Protein AF-A0A2G7GBZ4-F1 (afdb_monomer_lite)

Secondary structure (DSSP, 8-state):
-GGG-GGGTTT--EEEEEE-STTTTSSS-THHHHHHGGG--S-SEEEEEE-TT-SSHHHHHTGGGGS-TT-SEEEEEEEGGGGGSTTHHHHHHHHH-TTSSTT--EEEEEEEE-B----SSSS--PPB-PPPHHHHHHHHHHHHHHHHHHHHTTPEE-----HHHHH-TTSPPP-GGGG-

Foldseek 3Di:
DVVVPVVVQQQAAEDAQADQWLVRCPPPAPVVLLVPQQVRQRYQYYHYAHEPLHPDVVCVLCVLVSHHLAHQEYAYEYALCSLVDPSLVVLLVLLLDCSRSVNHAEYEYAHFWDFDPDDPPPGSGTDTDGDDPVSRVVSLVSCVSSVVSNVVSNHHYDHDFDPVVVVDVSDDTGDPSSPD

Structure (mmCIF, N/CA/C/O backbone):
data_AF-A0A2G7GBZ4-F1
#
_entry.id   AF-A0A2G7GBZ4-F1
#
loop_
_atom_site.group_PDB
_atom_site.id
_atom_site.type_symbol
_atom_site.label_atom_id
_atom_site.label_alt_id
_atom_site.label_comp_id
_atom_site.label_asym_id
_atom_site.label_entity_id
_atom_site.label_seq_id
_atom_site.pdbx_PDB_ins_code
_atom_site.Cartn_x
_atom_site.Cartn_y
_atom_site.Cartn_z
_atom_site.occupancy
_atom_site.B_iso_or_equiv
_atom_site.auth_seq_id
_atom_site.auth_comp_id
_atom_site.auth_asym_id
_atom_site.auth_atom_id
_atom_site.pdbx_PDB_model_num
ATOM 1 N N . MET A 1 1 ? -17.846 7.090 -14.603 1.00 44.94 1 MET A N 1
ATOM 2 C CA . MET A 1 1 ? -19.201 6.568 -14.904 1.00 44.94 1 MET A CA 1
ATOM 3 C C . MET A 1 1 ? -19.761 5.620 -13.834 1.00 44.94 1 MET A C 1
ATOM 5 O O . MET A 1 1 ? -20.967 5.450 -13.821 1.00 44.94 1 MET A O 1
ATOM 9 N N . SER A 1 2 ? -18.978 5.072 -12.893 1.00 45.12 2 SER A N 1
ATOM 10 C CA . SER A 1 2 ? -19.504 4.276 -11.758 1.00 45.12 2 SER A CA 1
ATOM 11 C C . SER A 1 2 ? -20.300 5.095 -10.727 1.00 45.12 2 SER A C 1
ATOM 13 O O . SER A 1 2 ? -21.279 4.606 -10.181 1.00 45.12 2 SER A O 1
ATOM 15 N N . LEU A 1 3 ? -19.957 6.373 -10.531 1.00 52.38 3 LEU A N 1
ATOM 16 C CA . LEU A 1 3 ? -20.691 7.302 -9.651 1.00 52.38 3 LEU A CA 1
ATOM 17 C C . LEU A 1 3 ? -22.106 7.653 -10.145 1.00 52.38 3 LEU A C 1
ATOM 19 O O . LEU A 1 3 ? -22.894 8.214 -9.395 1.00 52.38 3 LEU A O 1
ATOM 23 N N . ALA A 1 4 ? -22.434 7.333 -11.401 1.00 58.28 4 ALA A N 1
A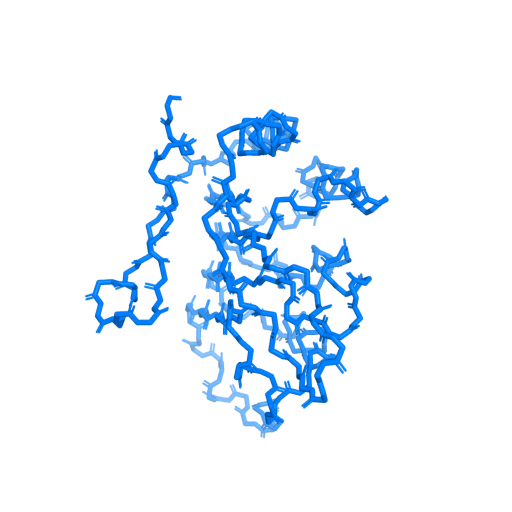TOM 24 C CA . ALA A 1 4 ? -23.771 7.554 -11.949 1.00 58.28 4 ALA A CA 1
ATOM 25 C C . ALA A 1 4 ? -24.790 6.507 -11.461 1.00 58.28 4 ALA A C 1
ATOM 27 O O . ALA A 1 4 ? -25.989 6.704 -11.636 1.00 58.28 4 ALA A O 1
ATOM 28 N N . LEU A 1 5 ? -24.326 5.405 -10.855 1.00 67.19 5 LEU A N 1
ATOM 29 C CA . LEU A 1 5 ? -25.166 4.322 -10.342 1.00 67.19 5 LEU A CA 1
ATOM 30 C C . LEU A 1 5 ? -24.705 3.938 -8.922 1.00 67.19 5 LEU A C 1
ATOM 32 O O . LEU A 1 5 ? -24.055 2.908 -8.747 1.00 67.19 5 LEU A O 1
ATOM 36 N N . PRO A 1 6 ? -25.023 4.760 -7.899 1.00 66.75 6 PRO A N 1
ATOM 37 C CA . PRO A 1 6 ? -24.549 4.576 -6.523 1.00 66.75 6 PRO A CA 1
ATOM 38 C C . PRO A 1 6 ? -24.830 3.181 -5.956 1.00 66.75 6 PRO A C 1
ATOM 40 O O . PRO A 1 6 ? -23.966 2.602 -5.310 1.00 66.75 6 PRO A O 1
ATOM 43 N N . HIS A 1 7 ? -25.975 2.588 -6.300 1.00 72.94 7 HIS A N 1
ATOM 44 C CA . HIS A 1 7 ? -26.367 1.240 -5.873 1.00 72.94 7 HIS A CA 1
ATOM 45 C C . HIS A 1 7 ? -25.383 0.134 -6.301 1.00 72.94 7 HIS A C 1
ATOM 47 O O . HIS A 1 7 ? -25.343 -0.920 -5.672 1.00 72.94 7 HIS A O 1
ATOM 53 N N . LEU A 1 8 ? -24.581 0.349 -7.355 1.00 69.38 8 LEU A N 1
ATOM 54 C CA . LEU A 1 8 ? -23.552 -0.608 -7.784 1.00 69.38 8 LEU A CA 1
ATOM 55 C C . LEU A 1 8 ? -22.313 -0.593 -6.882 1.00 69.38 8 LEU A C 1
ATOM 57 O O . LEU A 1 8 ? -21.561 -1.564 -6.869 1.00 69.38 8 LEU A O 1
ATOM 61 N N . ILE A 1 9 ? -22.080 0.505 -6.160 1.00 73.00 9 ILE A N 1
ATOM 62 C CA . ILE A 1 9 ? -20.904 0.697 -5.299 1.00 73.00 9 ILE A CA 1
ATOM 63 C C . ILE A 1 9 ? -21.260 0.798 -3.811 1.00 73.00 9 ILE A C 1
ATOM 65 O O . ILE A 1 9 ? -20.372 0.701 -2.973 1.00 73.00 9 ILE A O 1
ATOM 69 N N . GLU A 1 10 ? -22.541 0.954 -3.477 1.00 72.94 10 GLU A N 1
ATOM 70 C CA . GLU A 1 10 ? -23.043 1.122 -2.108 1.00 72.94 10 GLU A CA 1
ATOM 71 C C . GLU A 1 10 ? -22.737 -0.090 -1.217 1.00 72.94 10 GLU A C 1
ATOM 73 O O . GLU A 1 10 ? -22.360 0.072 -0.062 1.00 72.94 10 GLU A O 1
ATOM 78 N N . ASN A 1 11 ? -22.790 -1.297 -1.786 1.00 77.31 11 ASN A N 1
ATOM 79 C CA . ASN A 1 11 ? -22.479 -2.549 -1.086 1.00 77.31 11 ASN A CA 1
ATOM 80 C C . ASN A 1 11 ? -21.038 -3.037 -1.323 1.00 77.31 11 ASN A C 1
ATOM 82 O O . ASN A 1 11 ? -20.714 -4.190 -1.032 1.00 77.31 11 ASN A O 1
ATOM 86 N N . LEU A 1 12 ? -20.168 -2.201 -1.902 1.00 82.69 12 LEU A N 1
ATOM 87 C CA . LEU A 1 12 ? -18.790 -2.585 -2.186 1.00 82.69 12 LEU A CA 1
ATOM 88 C C . LEU A 1 12 ? -17.984 -2.627 -0.883 1.00 82.69 12 LEU A C 1
ATOM 90 O O . LEU A 1 12 ? -17.578 -1.590 -0.373 1.00 82.69 12 LEU A O 1
ATOM 94 N N . THR A 1 13 ? -17.707 -3.824 -0.367 1.00 87.62 13 THR A N 1
ATOM 95 C CA . THR A 1 13 ? -16.913 -4.010 0.863 1.00 87.62 13 THR A CA 1
ATOM 96 C C . THR A 1 13 ? -15.412 -4.072 0.596 1.00 87.62 13 THR A C 1
ATOM 98 O O . THR A 1 13 ? -14.608 -3.643 1.423 1.00 87.62 13 THR A O 1
ATOM 101 N N . THR A 1 14 ? -15.018 -4.596 -0.566 1.00 90.25 14 THR A N 1
ATOM 102 C CA . THR A 1 14 ? -13.619 -4.736 -0.973 1.00 90.25 14 THR A CA 1
ATOM 103 C C . THR A 1 14 ? -13.417 -4.142 -2.356 1.00 90.25 14 THR A C 1
ATOM 105 O O . THR A 1 14 ? -14.062 -4.561 -3.314 1.00 90.25 14 THR A O 1
ATOM 108 N N . LEU A 1 15 ? -12.476 -3.208 -2.473 1.00 90.19 15 LEU A N 1
ATOM 109 C CA . LEU A 1 15 ? -11.979 -2.729 -3.756 1.00 90.19 15 LEU A CA 1
ATOM 110 C C . LEU A 1 15 ? -10.553 -3.232 -3.966 1.00 90.19 15 LEU A C 1
ATOM 112 O O . LEU A 1 15 ? -9.675 -2.965 -3.148 1.00 90.19 15 LEU A O 1
ATOM 116 N N . ASN A 1 16 ? -10.312 -3.908 -5.088 1.00 88.94 16 ASN A N 1
ATOM 117 C CA . ASN A 1 16 ? -8.971 -4.250 -5.542 1.00 88.94 16 ASN A CA 1
ATOM 118 C C . ASN A 1 16 ? -8.664 -3.512 -6.846 1.00 88.94 16 ASN A C 1
ATOM 120 O O . ASN A 1 16 ? -9.334 -3.734 -7.853 1.00 88.94 16 ASN A O 1
ATOM 124 N N . LEU A 1 17 ? -7.657 -2.644 -6.822 1.00 87.00 17 LEU A N 1
ATOM 125 C CA . LEU A 1 17 ? -7.140 -1.968 -8.004 1.00 87.00 17 LEU A CA 1
ATOM 126 C C . LEU A 1 17 ? -5.712 -2.426 -8.264 1.00 87.00 17 LEU A C 1
ATOM 128 O O . LEU A 1 17 ? -4.825 -2.286 -7.416 1.00 87.00 17 LEU A O 1
ATOM 132 N N . ARG A 1 18 ? -5.492 -2.921 -9.479 1.00 83.94 18 ARG A N 1
ATOM 133 C CA . ARG A 1 18 ? -4.181 -3.313 -9.971 1.00 83.94 18 ARG A CA 1
ATOM 134 C C . ARG A 1 18 ? -3.815 -2.484 -11.178 1.00 83.94 18 ARG A C 1
ATOM 136 O O . ARG A 1 18 ? -4.581 -2.392 -12.129 1.00 83.94 18 ARG A O 1
ATOM 143 N N . SER A 1 19 ? -2.639 -1.895 -11.100 1.00 82.31 19 SER A N 1
ATOM 144 C CA . SER A 1 19 ? -1.996 -1.226 -12.205 1.00 82.31 19 SER A CA 1
ATOM 145 C C . SER A 1 19 ? -0.485 -1.377 -12.060 1.00 82.31 19 SER A C 1
ATOM 147 O O . SER A 1 19 ? 0.226 -0.470 -11.626 1.00 82.31 19 SER A O 1
ATOM 149 N N . THR A 1 20 ? -0.000 -2.595 -12.283 1.00 78.94 20 THR A N 1
ATOM 150 C CA . THR A 1 20 ? 1.428 -2.939 -12.187 1.00 78.94 20 THR A CA 1
ATOM 151 C C . THR A 1 20 ? 2.052 -3.169 -13.558 1.00 78.94 20 THR A C 1
ATOM 153 O O . THR A 1 20 ? 3.281 -3.224 -13.651 1.00 78.94 20 THR A O 1
ATOM 156 N N . HIS A 1 21 ? 1.233 -3.213 -14.615 1.00 72.81 21 HIS A N 1
ATOM 157 C CA . HIS A 1 21 ? 1.644 -3.407 -15.996 1.00 72.81 21 HIS A CA 1
ATOM 158 C C . HIS A 1 21 ? 1.116 -2.325 -16.936 1.00 72.81 21 HIS A C 1
ATOM 160 O O . HIS A 1 21 ? 0.120 -1.643 -16.721 1.00 72.81 21 HIS A O 1
ATOM 166 N N . CYS A 1 22 ? 1.820 -2.164 -18.050 1.00 61.44 22 CYS A N 1
ATOM 167 C CA . CYS A 1 22 ? 1.634 -1.067 -18.998 1.00 61.44 22 CYS A CA 1
ATOM 168 C C . CYS A 1 22 ? 0.311 -1.052 -19.795 1.00 61.44 22 CYS A C 1
ATOM 170 O O . CYS A 1 22 ? 0.134 -0.181 -20.650 1.00 61.44 22 CYS A O 1
ATOM 172 N N . LEU A 1 23 ? -0.604 -1.994 -19.550 1.00 61.34 23 LEU A N 1
ATOM 173 C CA . LEU A 1 23 ? -1.923 -2.044 -20.194 1.00 61.34 23 LEU A CA 1
ATOM 174 C C . LEU A 1 23 ? -3.038 -1.461 -19.310 1.00 61.34 23 LEU A C 1
ATOM 176 O O . LEU A 1 23 ? -4.110 -1.132 -19.817 1.00 61.34 23 LEU A O 1
ATOM 180 N N . ASP A 1 24 ? -2.763 -1.253 -18.024 1.00 65.25 24 ASP A N 1
ATOM 181 C CA . ASP A 1 24 ? -3.787 -1.073 -16.991 1.00 65.25 24 ASP A CA 1
ATOM 182 C C . ASP A 1 24 ? -4.483 0.309 -17.043 1.00 65.25 24 ASP A C 1
ATOM 184 O O . ASP A 1 24 ? -5.620 0.464 -16.600 1.00 65.25 24 ASP A O 1
ATOM 188 N N . PHE A 1 25 ? -3.860 1.307 -17.687 1.00 65.69 25 PHE A N 1
ATOM 189 C CA . PHE A 1 25 ? -4.411 2.661 -17.881 1.00 65.69 25 PHE A CA 1
ATOM 190 C C . PHE A 1 25 ? -4.555 3.072 -19.353 1.00 65.69 25 PHE A C 1
ATOM 192 O O . PHE A 1 25 ? -4.570 4.260 -19.687 1.00 65.69 25 PHE A O 1
ATOM 199 N N . HIS A 1 26 ? -4.658 2.108 -20.275 1.00 62.19 26 HIS A N 1
ATOM 200 C CA . HIS A 1 26 ? -4.917 2.446 -21.679 1.00 62.19 26 HIS A CA 1
ATOM 201 C C . HIS A 1 26 ? -6.308 3.077 -21.863 1.00 62.19 26 HIS A C 1
ATOM 203 O O . HIS A 1 26 ? -6.449 4.053 -22.597 1.00 62.19 26 HIS A O 1
ATOM 209 N N . CYS A 1 27 ? -7.306 2.561 -21.135 1.00 61.34 27 CYS A N 1
ATOM 210 C CA . CYS A 1 27 ? -8.704 2.997 -21.218 1.00 61.34 27 CYS A CA 1
ATOM 211 C C . CYS A 1 27 ? -9.152 3.877 -20.037 1.00 61.34 27 CYS A C 1
ATOM 213 O O . CYS A 1 27 ? -10.119 4.625 -20.165 1.00 61.34 27 CYS A O 1
ATOM 215 N N . LEU A 1 28 ? -8.468 3.804 -18.890 1.00 67.06 28 LEU A N 1
ATOM 216 C CA . LEU A 1 28 ? -8.786 4.580 -17.691 1.00 67.06 28 LEU A CA 1
ATOM 217 C C . LEU A 1 28 ? -7.599 5.484 -17.352 1.00 67.06 28 LEU A C 1
ATOM 219 O O . LEU A 1 28 ? -6.554 4.998 -16.937 1.00 67.06 28 LEU A O 1
ATOM 223 N N . HIS A 1 29 ? -7.745 6.798 -17.532 1.00 77.38 29 HIS A N 1
ATOM 224 C CA . HIS A 1 29 ? -6.688 7.733 -17.156 1.00 77.38 29 HIS A CA 1
ATOM 225 C C . HIS A 1 29 ? -6.501 7.741 -15.633 1.00 77.38 29 HIS A C 1
ATOM 227 O O . HIS A 1 29 ? -7.465 7.843 -14.875 1.00 77.38 29 HIS A O 1
ATOM 233 N N . GLU A 1 30 ? -5.252 7.700 -15.187 1.00 76.44 30 GLU A N 1
ATOM 234 C CA . GLU A 1 30 ? -4.841 7.688 -13.779 1.00 76.44 30 GLU A CA 1
ATOM 235 C C . GLU A 1 30 ? -5.427 8.813 -12.911 1.00 76.44 30 GLU A C 1
ATOM 237 O O . GLU A 1 30 ? -5.591 8.655 -11.702 1.00 76.44 30 GLU A O 1
ATOM 242 N N . SER A 1 31 ? -5.794 9.950 -13.511 1.00 81.56 31 SER A N 1
ATOM 243 C CA . SER A 1 31 ? -6.464 11.041 -12.795 1.00 81.56 31 SER A CA 1
ATOM 244 C C . SER A 1 31 ? -7.814 10.637 -12.218 1.00 81.56 31 SER A C 1
ATOM 246 O O . SER A 1 31 ? -8.248 11.220 -11.226 1.00 81.56 31 SER A O 1
ATOM 248 N N . 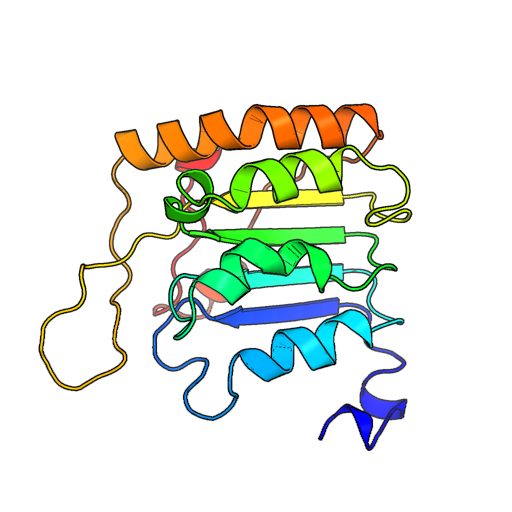MET A 1 32 ? -8.468 9.629 -12.800 1.00 80.56 32 MET A N 1
ATOM 249 C CA . MET A 1 32 ? -9.720 9.108 -12.266 1.00 80.56 32 MET A CA 1
ATOM 250 C C . MET A 1 32 ? -9.534 8.468 -10.892 1.00 80.56 32 MET A C 1
ATOM 252 O O . MET A 1 32 ? -10.471 8.510 -10.108 1.00 80.56 32 MET A O 1
ATOM 256 N N . ILE A 1 33 ? -8.347 7.951 -10.550 1.00 82.06 33 ILE A N 1
ATOM 257 C CA . ILE A 1 33 ? -8.075 7.404 -9.209 1.00 82.06 33 ILE A CA 1
ATOM 258 C C . ILE A 1 33 ? -8.221 8.498 -8.149 1.00 82.06 33 ILE A C 1
ATOM 260 O O . ILE A 1 33 ? -8.874 8.283 -7.133 1.00 82.06 33 ILE A O 1
ATOM 264 N N . GLN A 1 34 ? -7.678 9.689 -8.422 1.00 84.31 34 GLN A N 1
ATOM 265 C CA . GLN A 1 34 ? -7.752 10.835 -7.510 1.00 84.31 34 GLN A CA 1
ATOM 266 C C . GLN A 1 34 ? -9.185 11.321 -7.306 1.00 84.31 34 GLN A C 1
ATOM 268 O O . GLN A 1 34 ? -9.532 11.804 -6.237 1.00 84.31 34 GLN A O 1
ATOM 273 N N . GLN A 1 35 ? -10.015 11.208 -8.343 1.00 83.25 35 GLN A N 1
ATOM 274 C CA . GLN A 1 35 ? -11.414 11.606 -8.271 1.00 83.25 35 GLN A CA 1
ATOM 275 C C . GLN A 1 35 ? -12.263 10.530 -7.596 1.00 83.25 35 GLN A C 1
ATOM 277 O O . GLN A 1 35 ? -13.135 10.855 -6.802 1.00 83.25 35 GLN A O 1
ATOM 282 N N . PHE A 1 36 ? -12.033 9.258 -7.915 1.00 83.75 36 PHE A N 1
ATOM 283 C CA . PHE A 1 36 ? -12.912 8.158 -7.538 1.00 83.75 36 PHE A CA 1
ATOM 284 C C . PHE A 1 36 ? -12.667 7.654 -6.118 1.00 83.75 36 PHE A C 1
ATOM 286 O O . PHE A 1 36 ? -13.633 7.501 -5.377 1.00 83.75 36 PHE A O 1
ATOM 293 N N . LEU A 1 37 ? -11.410 7.416 -5.724 1.00 88.06 37 LEU A N 1
ATOM 294 C CA . LEU A 1 37 ? -11.107 6.808 -4.424 1.00 88.06 37 LEU A CA 1
ATOM 295 C C . LEU A 1 37 ? -11.673 7.598 -3.231 1.00 88.06 37 LEU A C 1
ATOM 297 O O . LEU A 1 37 ? -12.305 6.966 -2.387 1.00 88.06 37 LEU A O 1
ATOM 301 N N . PRO A 1 38 ? -11.568 8.942 -3.162 1.00 88.19 38 PRO A N 1
ATOM 302 C CA . PRO A 1 38 ? -12.113 9.691 -2.027 1.00 88.19 38 PRO A CA 1
ATOM 303 C C . PRO A 1 38 ? -13.636 9.584 -1.881 1.00 88.19 38 PRO A C 1
ATOM 305 O O . PRO A 1 38 ? -14.167 9.816 -0.800 1.00 88.19 38 PRO A O 1
ATOM 308 N N . GLN A 1 39 ? -14.348 9.249 -2.961 1.00 83.75 39 GLN A N 1
ATOM 309 C CA . GLN A 1 39 ? -15.810 9.147 -2.974 1.00 83.75 39 GLN A CA 1
ATOM 310 C C . GLN A 1 39 ? -16.315 7.777 -2.501 1.00 83.75 39 GLN A C 1
ATOM 312 O O . GLN A 1 39 ? -17.517 7.582 -2.338 1.00 83.75 39 GLN A O 1
ATOM 317 N N . LEU A 1 40 ? -15.414 6.819 -2.282 1.00 82.06 40 LEU A N 1
ATOM 318 C CA . LEU A 1 40 ? -15.765 5.482 -1.832 1.00 82.06 40 LEU A CA 1
ATOM 319 C C . LEU A 1 40 ? -15.924 5.445 -0.315 1.00 82.06 40 LEU A C 1
ATOM 321 O O . LEU A 1 40 ? -14.984 5.183 0.428 1.00 82.06 40 LEU A O 1
ATOM 325 N N . THR A 1 41 ? -17.140 5.698 0.147 1.00 79.88 41 THR A N 1
ATOM 326 C CA . THR A 1 41 ? -17.456 5.727 1.580 1.00 79.88 41 THR A CA 1
ATOM 327 C C . THR A 1 41 ? -17.764 4.352 2.174 1.00 79.88 41 THR A C 1
ATOM 329 O O . THR A 1 41 ? -17.656 4.205 3.389 1.00 79.88 41 THR A O 1
ATOM 332 N N . GLY A 1 42 ? -18.138 3.380 1.334 1.00 78.31 42 GLY A N 1
ATOM 333 C CA . GLY A 1 42 ? -18.541 2.022 1.722 1.00 78.31 42 GLY A CA 1
ATOM 334 C C . GLY A 1 42 ? -17.420 0.987 1.928 1.00 78.31 42 GLY A C 1
ATOM 335 O O . GLY A 1 42 ? -17.572 0.153 2.819 1.00 78.31 42 GLY A O 1
ATOM 336 N N . PRO A 1 43 ? -16.301 0.995 1.170 1.00 82.25 43 PRO A N 1
ATOM 337 C CA . PRO A 1 43 ? -15.304 -0.068 1.279 1.00 82.25 43 PRO A CA 1
ATOM 338 C C . PRO A 1 43 ? -14.626 -0.152 2.641 1.00 82.25 43 PRO A C 1
ATOM 340 O O . PRO A 1 43 ? -14.068 0.821 3.144 1.00 82.25 43 PRO A O 1
ATOM 343 N N . GLU A 1 44 ? -14.578 -1.367 3.179 1.00 90.12 44 GLU A N 1
ATOM 344 C CA . GLU A 1 44 ? -13.806 -1.700 4.372 1.00 90.12 44 GLU A CA 1
ATOM 345 C C . GLU A 1 44 ? -12.366 -2.064 4.013 1.00 90.12 44 GLU A C 1
ATOM 347 O O . GLU A 1 44 ? -11.437 -1.742 4.754 1.00 90.12 44 GLU A O 1
ATOM 352 N N . THR A 1 45 ? -12.173 -2.735 2.873 1.00 94.56 45 THR A N 1
ATOM 353 C CA . THR A 1 45 ? -10.864 -3.205 2.417 1.00 94.56 45 THR A CA 1
ATOM 354 C C . THR A 1 45 ? -10.489 -2.566 1.093 1.00 94.56 45 THR A C 1
ATOM 356 O O . THR A 1 45 ? -11.188 -2.709 0.089 1.00 94.56 45 THR A O 1
ATOM 359 N N . LEU A 1 46 ? -9.326 -1.925 1.069 1.00 94.44 46 LEU A N 1
ATOM 360 C CA . LEU A 1 46 ? -8.721 -1.401 -0.143 1.00 94.44 46 LEU A CA 1
ATOM 361 C C . LEU A 1 46 ? -7.407 -2.133 -0.427 1.00 94.44 46 LEU A C 1
ATOM 363 O O . LEU A 1 46 ? -6.447 -2.020 0.334 1.00 94.44 46 LEU A O 1
ATOM 367 N N . LYS A 1 47 ? -7.360 -2.865 -1.542 1.00 93.69 47 LYS A N 1
ATOM 368 C CA . LYS A 1 47 ? -6.144 -3.471 -2.093 1.00 93.69 47 LYS A CA 1
ATOM 369 C C . LYS A 1 47 ? -5.680 -2.626 -3.286 1.00 93.69 47 LYS A C 1
ATOM 371 O O . LYS A 1 47 ? -6.386 -2.523 -4.283 1.00 93.69 47 LYS A O 1
ATOM 376 N N . LEU A 1 48 ? -4.511 -2.004 -3.182 1.00 91.88 48 LEU A N 1
ATOM 377 C CA . LEU A 1 48 ? -3.864 -1.238 -4.244 1.00 91.88 48 LEU A CA 1
ATOM 378 C C . LEU A 1 48 ? -2.537 -1.902 -4.593 1.00 91.88 48 LEU A C 1
ATOM 380 O O . LEU A 1 48 ? -1.640 -1.979 -3.760 1.00 91.88 48 LEU A O 1
ATOM 384 N N . SER A 1 49 ? -2.394 -2.355 -5.831 1.00 90.12 49 SER A N 1
ATOM 385 C CA . SER A 1 49 ? -1.104 -2.750 -6.398 1.00 90.12 49 SER A CA 1
ATOM 386 C C . SER A 1 49 ? -0.810 -1.839 -7.569 1.00 90.12 49 SER A C 1
ATOM 388 O O . SER A 1 49 ? -1.339 -2.062 -8.654 1.00 90.12 49 SER A O 1
ATOM 390 N N . ILE A 1 50 ? -0.045 -0.773 -7.342 1.00 87.69 50 ILE A N 1
ATOM 391 C CA . ILE A 1 50 ? 0.143 0.278 -8.337 1.00 87.69 50 ILE A CA 1
ATOM 392 C C . ILE A 1 50 ? 1.622 0.615 -8.485 1.00 87.69 50 ILE A C 1
ATOM 394 O O . ILE A 1 50 ? 2.266 1.024 -7.526 1.00 87.69 50 ILE A O 1
ATOM 398 N N . GLY A 1 51 ? 2.154 0.463 -9.693 1.00 81.19 51 GLY A N 1
ATOM 399 C CA . GLY A 1 51 ? 3.553 0.745 -10.000 1.00 81.19 51 GLY A CA 1
ATOM 400 C C . GLY A 1 51 ? 3.796 2.079 -10.699 1.00 81.19 51 GLY A C 1
ATOM 401 O O . GLY A 1 51 ? 2.929 2.950 -10.752 1.00 81.19 51 GLY A O 1
ATOM 402 N N . GLU A 1 52 ? 4.973 2.228 -11.311 1.00 75.69 52 GLU A N 1
ATOM 403 C CA . GLU A 1 52 ? 5.357 3.415 -12.096 1.00 75.69 52 GLU A CA 1
ATOM 404 C C . GLU A 1 52 ? 4.719 3.462 -13.493 1.00 75.69 52 GLU A C 1
ATOM 406 O O . GLU A 1 52 ? 5.327 3.874 -14.483 1.00 75.69 52 GLU A O 1
ATOM 411 N N . VAL A 1 53 ? 3.480 3.009 -13.595 1.00 69.75 53 VAL A N 1
ATOM 412 C CA . VAL A 1 53 ? 2.688 3.069 -14.825 1.00 69.75 53 VAL A CA 1
ATOM 413 C C . VAL A 1 53 ? 1.927 4.389 -14.944 1.00 69.75 53 VAL A C 1
ATOM 415 O O . VAL A 1 53 ? 1.294 4.637 -15.972 1.00 69.75 53 VAL A O 1
ATOM 418 N N . PHE A 1 54 ? 2.027 5.249 -13.922 1.00 73.06 54 PHE A N 1
ATOM 419 C CA . PHE A 1 54 ? 1.555 6.621 -14.001 1.00 73.06 54 PHE A CA 1
ATOM 420 C C . PHE A 1 54 ? 2.377 7.422 -15.018 1.00 73.06 54 PHE A C 1
ATOM 422 O O . PHE A 1 54 ? 3.607 7.370 -15.047 1.00 73.06 54 PHE A O 1
ATOM 429 N N . THR A 1 55 ? 1.686 8.186 -15.853 1.00 74.19 55 THR A N 1
ATOM 430 C CA . THR A 1 55 ? 2.260 9.180 -16.757 1.00 74.19 55 THR A CA 1
ATOM 431 C C . THR A 1 55 ? 2.801 10.365 -15.964 1.00 74.19 55 THR A C 1
ATOM 433 O O . THR A 1 55 ? 3.869 10.873 -16.295 1.00 74.19 55 THR A O 1
ATOM 436 N N . ASP A 1 56 ? 2.080 10.776 -14.921 1.00 79.50 56 ASP A N 1
ATOM 437 C CA . ASP A 1 56 ? 2.491 11.789 -13.958 1.00 79.50 56 ASP A CA 1
ATOM 438 C C . ASP A 1 56 ? 2.881 11.133 -12.622 1.00 79.50 56 ASP A C 1
ATOM 440 O O . ASP A 1 56 ? 2.035 10.758 -11.804 1.00 79.50 56 ASP A O 1
ATOM 444 N N . GLU A 1 57 ? 4.189 11.010 -12.392 1.00 79.88 57 GLU A N 1
ATOM 445 C CA . GLU A 1 57 ? 4.772 10.396 -11.190 1.00 79.88 57 GLU A CA 1
ATOM 446 C C . GLU A 1 57 ? 4.350 11.116 -9.897 1.00 79.88 57 GLU A C 1
ATOM 448 O O . GLU A 1 57 ? 4.218 10.490 -8.841 1.00 79.88 57 GLU A O 1
ATOM 453 N N . PHE A 1 58 ? 4.018 12.412 -9.971 1.00 84.94 58 PHE A N 1
ATOM 454 C CA . PHE A 1 58 ? 3.535 13.170 -8.817 1.00 84.94 58 PHE A CA 1
ATOM 455 C C . PHE A 1 58 ? 2.224 12.606 -8.250 1.00 84.94 58 PHE A C 1
ATOM 457 O O . PHE A 1 58 ? 1.950 12.715 -7.048 1.00 84.94 58 PHE A O 1
ATOM 464 N N . ARG A 1 59 ? 1.409 11.951 -9.086 1.00 85.56 59 ARG A N 1
ATOM 465 C CA . ARG A 1 59 ? 0.159 11.320 -8.642 1.00 85.56 59 ARG A CA 1
ATOM 466 C C . ARG A 1 59 ? 0.409 10.134 -7.729 1.00 85.56 59 ARG A C 1
ATOM 468 O O . ARG A 1 59 ? -0.329 9.973 -6.762 1.00 85.56 59 ARG A O 1
ATOM 475 N N . LEU A 1 60 ? 1.449 9.347 -8.000 1.00 87.31 60 LEU A N 1
ATOM 476 C CA . LEU A 1 60 ? 1.862 8.261 -7.118 1.00 87.31 60 LEU A CA 1
ATOM 477 C C . LEU A 1 60 ? 2.398 8.826 -5.794 1.00 87.31 60 LEU A C 1
ATOM 479 O O . LEU A 1 60 ? 2.005 8.371 -4.721 1.00 87.31 60 LEU A O 1
ATOM 483 N N . HIS A 1 61 ? 3.222 9.877 -5.858 1.00 90.12 61 HIS A N 1
ATOM 484 C CA . HIS A 1 61 ? 3.787 10.521 -4.665 1.00 90.12 61 HIS A CA 1
ATOM 485 C C . HIS A 1 61 ? 2.703 11.082 -3.728 1.00 90.12 61 HIS A C 1
ATOM 487 O O . HIS A 1 61 ? 2.861 11.065 -2.508 1.00 90.12 61 HIS A O 1
ATOM 493 N N . THR A 1 62 ? 1.584 11.549 -4.286 1.00 91.12 62 THR A N 1
ATOM 494 C CA . THR A 1 62 ? 0.460 12.140 -3.538 1.00 91.12 62 THR A CA 1
ATOM 495 C C . THR A 1 62 ? -0.713 11.192 -3.297 1.00 91.12 62 THR A C 1
ATOM 497 O O . THR A 1 62 ? -1.706 11.609 -2.707 1.00 91.12 62 THR A O 1
ATOM 500 N N . LEU A 1 63 ? -0.612 9.923 -3.703 1.00 91.44 63 LEU A N 1
ATOM 501 C CA . LEU A 1 63 ? -1.726 8.971 -3.669 1.00 91.44 63 LEU A CA 1
ATOM 502 C C . LEU A 1 63 ? -2.314 8.766 -2.263 1.00 91.44 63 LEU A C 1
ATOM 504 O O . LEU A 1 63 ? -3.527 8.602 -2.155 1.00 91.44 63 LEU A O 1
ATOM 508 N N . HIS A 1 64 ? -1.502 8.837 -1.199 1.00 92.75 64 HIS A N 1
ATOM 509 C CA . HIS A 1 64 ? -1.982 8.723 0.187 1.00 92.75 64 HIS A CA 1
ATOM 510 C C . HIS A 1 64 ? -3.121 9.700 0.501 1.00 92.75 64 HIS A C 1
ATOM 512 O O . HIS A 1 64 ? -4.045 9.348 1.225 1.00 92.75 64 HIS A O 1
ATOM 518 N N . LYS A 1 65 ? -3.100 10.901 -0.089 1.00 92.94 65 LYS A N 1
ATOM 519 C CA . LYS A 1 65 ? -4.112 11.936 0.153 1.00 92.94 65 LYS A CA 1
ATOM 520 C C . LYS A 1 65 ? -5.486 11.563 -0.397 1.00 92.94 65 LYS A C 1
ATOM 522 O O . LYS A 1 65 ? -6.488 12.116 0.041 1.00 92.94 65 LYS A O 1
ATOM 527 N N . TRP A 1 66 ? -5.529 10.662 -1.377 1.00 91.69 66 TRP A N 1
ATOM 528 C CA . TRP A 1 66 ? -6.749 10.298 -2.098 1.00 91.69 66 TRP A CA 1
ATOM 529 C C . TRP A 1 66 ? -7.317 8.962 -1.630 1.00 91.69 66 TRP A C 1
ATOM 531 O O . TRP A 1 66 ? -8.258 8.457 -2.237 1.00 91.69 66 TRP A O 1
ATOM 541 N N . LEU A 1 67 ? -6.742 8.367 -0.581 1.00 93.06 67 LEU A N 1
ATOM 542 C CA . LEU A 1 67 ? -7.268 7.137 -0.012 1.00 93.06 67 LEU A CA 1
ATOM 543 C C . LEU A 1 67 ? -8.658 7.392 0.594 1.00 93.06 67 LEU A C 1
ATOM 545 O O . LEU A 1 67 ? -8.878 8.443 1.202 1.00 93.06 67 LEU A O 1
ATOM 549 N N . PRO A 1 68 ? -9.602 6.448 0.450 1.00 91.38 68 PRO A N 1
ATOM 550 C CA . PRO A 1 68 ? -10.911 6.585 1.060 1.00 91.38 68 PRO A CA 1
ATOM 551 C C . PRO A 1 68 ? -10.776 6.591 2.592 1.00 91.38 68 PRO A C 1
ATOM 553 O O . PRO A 1 68 ? -10.096 5.725 3.146 1.00 91.38 68 PRO A O 1
ATOM 556 N N . PRO A 1 69 ? -11.427 7.530 3.299 1.00 86.25 69 PRO A N 1
ATOM 557 C CA . PRO A 1 69 ? -11.179 7.754 4.724 1.00 86.25 69 PRO A CA 1
ATOM 558 C C . PRO A 1 69 ? -11.703 6.630 5.633 1.00 86.25 69 PRO A C 1
ATOM 560 O O . PRO A 1 69 ? -11.212 6.463 6.748 1.00 86.25 69 PRO A O 1
ATOM 563 N N . ASN A 1 70 ? -12.687 5.852 5.172 1.00 87.12 70 ASN A N 1
ATOM 564 C CA . ASN A 1 70 ? -13.426 4.898 6.007 1.00 87.12 70 ASN A CA 1
ATOM 565 C C . ASN A 1 70 ? -12.891 3.461 5.973 1.00 87.12 70 ASN A C 1
ATOM 567 O O . ASN A 1 70 ? -13.494 2.576 6.579 1.00 87.12 70 ASN A O 1
ATOM 571 N N . ILE A 1 71 ? -11.769 3.214 5.299 1.00 94.94 71 ILE A N 1
ATOM 572 C CA . ILE A 1 71 ? -11.219 1.862 5.189 1.00 94.94 71 ILE A CA 1
ATOM 573 C C . ILE A 1 71 ? -10.713 1.359 6.548 1.00 94.94 71 ILE A C 1
ATOM 575 O O . ILE A 1 71 ? -10.079 2.088 7.313 1.00 94.94 71 ILE A O 1
ATOM 579 N N . SER A 1 72 ? -10.962 0.081 6.830 1.00 96.25 72 SER A N 1
ATOM 580 C CA . SER A 1 72 ? -10.432 -0.623 8.002 1.00 96.25 72 SER A CA 1
ATOM 581 C C . SER A 1 72 ? -9.205 -1.471 7.672 1.00 96.25 72 SER A C 1
ATOM 583 O O . SER A 1 72 ? -8.413 -1.791 8.561 1.00 96.25 72 SER A O 1
ATOM 585 N N . THR A 1 73 ? -9.016 -1.805 6.395 1.00 97.25 73 THR A N 1
ATOM 586 C CA . THR A 1 73 ? -7.873 -2.570 5.898 1.00 97.25 73 THR A CA 1
ATOM 587 C C . THR A 1 73 ? -7.301 -1.909 4.651 1.00 97.25 73 THR A C 1
ATOM 589 O O . THR A 1 73 ? -8.003 -1.734 3.653 1.00 97.25 73 THR A O 1
ATOM 592 N N . LEU A 1 74 ? -6.007 -1.593 4.684 1.00 96.88 74 LEU A N 1
ATOM 593 C CA . LEU A 1 74 ? -5.255 -1.115 3.527 1.00 96.88 74 LEU A CA 1
ATOM 594 C C . LEU A 1 74 ? -4.180 -2.136 3.162 1.00 96.88 74 LEU A C 1
ATOM 596 O O . LEU A 1 74 ? -3.355 -2.504 3.991 1.00 96.88 74 LEU A O 1
ATOM 600 N N . ARG A 1 75 ? -4.160 -2.563 1.903 1.00 96.12 75 ARG A N 1
ATOM 601 C CA . ARG A 1 75 ? -3.090 -3.380 1.331 1.00 96.12 75 ARG A CA 1
ATOM 602 C C . ARG A 1 75 ? -2.472 -2.620 0.174 1.00 96.12 75 ARG A C 1
ATOM 604 O O . ARG A 1 75 ? -3.091 -2.514 -0.877 1.00 96.12 75 ARG A O 1
ATOM 611 N N . PHE A 1 76 ? -1.283 -2.074 0.372 1.00 95.38 76 PHE A N 1
ATOM 612 C CA . PHE A 1 76 ? -0.570 -1.285 -0.617 1.00 95.38 76 PHE A CA 1
ATOM 613 C C . PHE A 1 76 ? 0.682 -2.015 -1.103 1.00 95.38 76 PHE A C 1
ATOM 615 O O . PHE A 1 76 ? 1.521 -2.435 -0.305 1.00 95.38 76 PHE A O 1
ATOM 622 N N . ARG A 1 77 ? 0.813 -2.121 -2.424 1.00 94.19 77 ARG A N 1
ATOM 623 C CA . ARG A 1 77 ? 2.017 -2.555 -3.125 1.00 94.19 77 ARG A CA 1
ATOM 624 C C . ARG A 1 77 ? 2.415 -1.489 -4.132 1.00 94.19 77 ARG A C 1
ATOM 626 O O . ARG A 1 77 ? 1.610 -1.150 -5.002 1.00 94.19 77 ARG A O 1
ATOM 633 N N . GLY A 1 78 ? 3.635 -0.985 -4.018 1.00 93.12 78 GLY A N 1
ATOM 634 C CA . GLY A 1 78 ? 4.138 0.111 -4.837 1.00 93.12 78 GLY A CA 1
ATOM 635 C C . GLY A 1 78 ? 5.559 -0.107 -5.349 1.00 93.12 78 GLY A C 1
ATOM 636 O O . GLY A 1 78 ? 6.173 -1.141 -5.073 1.00 93.12 78 GLY A O 1
ATOM 637 N N . PRO A 1 79 ? 6.099 0.858 -6.111 1.00 93.12 79 PRO A N 1
ATOM 638 C CA . PRO A 1 79 ? 7.473 0.805 -6.567 1.00 93.12 79 PRO A CA 1
ATOM 639 C C . PRO A 1 79 ? 8.456 1.263 -5.495 1.00 93.12 79 PRO A C 1
ATOM 641 O O . PRO A 1 79 ? 8.192 2.203 -4.744 1.00 93.12 79 PRO A O 1
ATOM 644 N N . ALA A 1 80 ? 9.626 0.628 -5.472 1.00 93.94 80 ALA A N 1
ATOM 645 C CA . ALA A 1 80 ? 10.711 0.961 -4.552 1.00 93.94 80 ALA A CA 1
ATOM 646 C C . ALA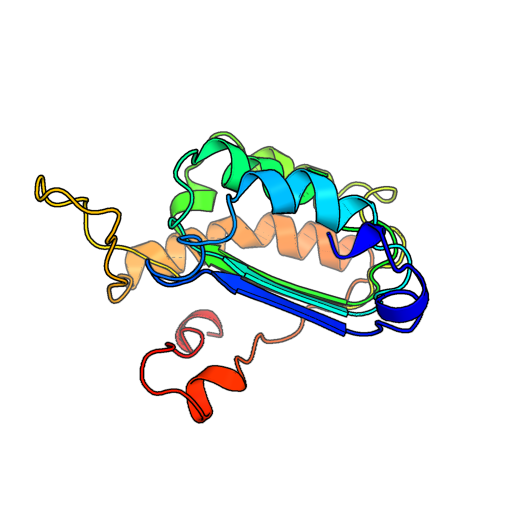 A 1 80 ? 11.221 2.400 -4.721 1.00 93.94 80 ALA A C 1
ATOM 648 O O . ALA A 1 80 ? 11.690 3.008 -3.765 1.00 93.94 80 ALA A O 1
ATOM 649 N N . SER A 1 81 ? 11.092 2.978 -5.917 1.00 91.69 81 SER A N 1
ATOM 650 C CA . SER A 1 81 ? 11.437 4.376 -6.199 1.00 91.69 81 SER A CA 1
ATOM 651 C C . SER A 1 81 ? 10.616 5.391 -5.401 1.00 91.69 81 SER A C 1
ATOM 653 O O . SER A 1 81 ? 11.085 6.512 -5.200 1.00 91.69 81 SER A O 1
ATOM 655 N N . LEU A 1 82 ? 9.435 5.011 -4.891 1.00 92.94 82 LEU A N 1
ATOM 656 C CA . LEU A 1 82 ? 8.587 5.895 -4.092 1.00 92.94 82 LEU A CA 1
ATOM 657 C C . LEU A 1 82 ? 9.331 6.431 -2.861 1.00 92.94 82 LEU A C 1
ATOM 659 O O . LEU A 1 82 ? 9.140 7.593 -2.506 1.00 92.94 82 LEU A O 1
ATOM 663 N N . THR A 1 83 ? 10.224 5.635 -2.264 1.00 93.38 83 THR A N 1
ATOM 664 C CA . THR A 1 83 ? 11.031 6.032 -1.093 1.00 93.38 83 THR A CA 1
ATOM 665 C C . THR A 1 83 ? 12.056 7.117 -1.410 1.00 93.38 83 THR A C 1
ATOM 667 O O . THR A 1 83 ? 12.477 7.854 -0.524 1.00 93.38 83 THR A O 1
ATOM 670 N N . LYS A 1 84 ? 12.431 7.252 -2.685 1.00 90.69 84 LYS A N 1
ATOM 671 C CA . LYS A 1 84 ? 13.371 8.262 -3.188 1.00 90.69 84 LYS A CA 1
ATOM 672 C C . LYS A 1 84 ? 12.656 9.547 -3.611 1.00 90.69 84 LYS A C 1
ATOM 674 O O . LYS A 1 84 ? 13.308 10.536 -3.941 1.00 90.69 84 LYS A O 1
ATOM 679 N N . SER A 1 85 ? 11.322 9.542 -3.622 1.00 90.00 85 SER A N 1
ATOM 680 C CA . SER A 1 85 ? 10.530 10.706 -3.998 1.00 90.00 85 SER A CA 1
ATOM 681 C C . SER A 1 85 ? 10.517 11.765 -2.896 1.00 90.00 85 SER A C 1
ATOM 683 O O . SER A 1 85 ? 10.511 11.462 -1.703 1.00 90.00 85 SER A O 1
ATOM 685 N N . THR A 1 86 ? 10.381 13.031 -3.291 1.00 86.81 86 THR A N 1
ATOM 686 C CA . THR A 1 86 ? 10.152 14.142 -2.351 1.00 86.81 86 THR A CA 1
ATOM 687 C C . THR A 1 86 ? 8.840 14.000 -1.571 1.00 86.81 86 THR A C 1
ATOM 689 O O . THR A 1 86 ? 8.656 14.646 -0.542 1.00 86.81 86 THR A O 1
ATOM 692 N N . GLY A 1 87 ? 7.920 13.151 -2.043 1.00 88.62 87 GLY A N 1
ATOM 693 C CA . GLY A 1 87 ? 6.646 12.874 -1.393 1.00 88.62 87 GLY A CA 1
ATOM 694 C C . GLY A 1 87 ? 6.703 11.809 -0.300 1.00 88.62 87 GLY A C 1
ATOM 695 O O . GLY A 1 87 ? 5.724 11.690 0.434 1.00 88.62 87 GLY A O 1
ATOM 696 N N . TRP A 1 88 ? 7.799 11.052 -0.160 1.00 94.56 88 TRP A N 1
ATOM 697 C CA . TRP A 1 88 ? 7.865 9.924 0.777 1.00 94.56 88 TRP A CA 1
ATOM 698 C C . TRP A 1 88 ? 7.645 10.337 2.233 1.00 94.56 88 TRP A C 1
ATOM 700 O O . TRP A 1 88 ? 6.833 9.741 2.935 1.00 94.56 88 TRP A O 1
ATOM 710 N N . ASN A 1 89 ? 8.277 11.423 2.676 1.00 95.38 89 ASN A N 1
ATOM 711 C CA . ASN A 1 89 ? 8.102 11.904 4.048 1.00 95.38 89 ASN A CA 1
ATOM 712 C C . ASN A 1 89 ? 6.644 12.284 4.351 1.00 95.38 89 ASN A C 1
ATOM 714 O O . ASN A 1 89 ? 6.193 12.111 5.479 1.00 95.38 89 ASN A O 1
ATOM 718 N N . ASN A 1 90 ? 5.879 12.722 3.344 1.00 95.56 90 ASN A N 1
ATOM 719 C CA . ASN A 1 90 ? 4.453 13.007 3.515 1.00 95.56 90 ASN A CA 1
ATOM 720 C C . ASN A 1 90 ? 3.639 11.725 3.736 1.00 95.56 90 ASN A C 1
ATOM 722 O O . ASN A 1 90 ? 2.671 11.753 4.487 1.00 95.56 90 ASN A O 1
ATOM 726 N N . TRP A 1 91 ? 4.034 10.600 3.124 1.00 95.94 91 TRP A N 1
ATOM 727 C CA . TRP A 1 91 ? 3.429 9.298 3.420 1.00 95.94 91 TRP A CA 1
ATOM 728 C C . TRP A 1 91 ? 3.652 8.920 4.882 1.00 95.94 91 TRP A C 1
ATOM 730 O O . TRP A 1 91 ? 2.691 8.641 5.594 1.00 95.94 91 TRP A O 1
ATOM 740 N N . VAL A 1 92 ? 4.906 8.957 5.340 1.00 96.19 92 VAL A N 1
ATOM 741 C CA . VAL A 1 92 ? 5.266 8.625 6.729 1.00 96.19 92 VAL A CA 1
ATOM 742 C C . VAL A 1 92 ? 4.522 9.528 7.718 1.00 96.19 92 VAL A C 1
ATOM 744 O O . VAL A 1 92 ? 3.920 9.043 8.679 1.00 96.19 92 VAL A O 1
ATOM 747 N N . GLN A 1 93 ? 4.501 10.838 7.452 1.00 96.44 93 GLN A N 1
ATOM 748 C CA . GLN A 1 93 ? 3.798 11.804 8.289 1.00 96.44 93 GLN A CA 1
ATOM 749 C C . GLN A 1 93 ? 2.294 11.516 8.341 1.00 96.44 93 GLN A C 1
ATOM 751 O O . GLN A 1 93 ? 1.738 11.445 9.434 1.00 96.44 93 GLN A O 1
ATOM 756 N N . ALA A 1 94 ? 1.645 11.287 7.195 1.00 96.06 94 ALA A N 1
ATOM 757 C CA . ALA A 1 94 ? 0.215 10.997 7.152 1.00 96.06 94 ALA A CA 1
ATOM 758 C C . ALA A 1 94 ? -0.138 9.787 8.029 1.00 96.06 94 ALA A C 1
ATOM 760 O O . ALA A 1 94 ? -1.068 9.850 8.823 1.00 96.06 94 ALA A O 1
ATOM 761 N N . PHE A 1 95 ? 0.648 8.706 7.989 1.00 95.56 95 PHE A N 1
ATOM 762 C CA . PHE A 1 95 ? 0.394 7.541 8.845 1.00 95.56 95 PHE A CA 1
ATOM 763 C C . PHE A 1 95 ? 0.575 7.808 10.346 1.00 95.56 95 PHE A C 1
ATOM 765 O O . PHE A 1 95 ? -0.029 7.098 11.151 1.00 95.56 95 PHE A O 1
ATOM 772 N N . THR A 1 96 ? 1.316 8.849 10.728 1.00 95.56 96 THR A N 1
ATOM 773 C CA . THR A 1 96 ? 1.428 9.298 12.127 1.00 95.56 96 THR A CA 1
ATOM 774 C C . THR A 1 96 ? 0.165 10.022 12.608 1.00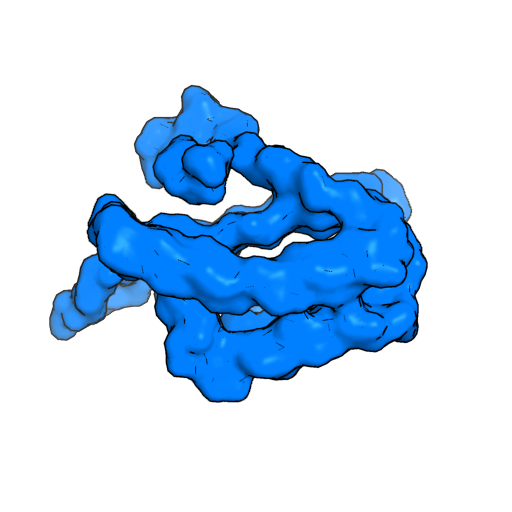 95.56 96 THR A C 1
ATOM 776 O O . THR A 1 96 ? -0.185 9.954 13.788 1.00 95.56 96 THR A O 1
ATOM 779 N N . GLU A 1 97 ? -0.550 10.699 11.709 1.00 95.44 97 GLU A N 1
ATOM 780 C CA . GLU A 1 97 ? -1.729 11.502 12.038 1.00 95.44 97 GLU A CA 1
ATOM 781 C C . GLU A 1 97 ? -2.942 10.612 12.355 1.00 95.44 97 GLU A C 1
ATOM 783 O O . GLU A 1 97 ? -3.331 9.747 11.572 1.00 95.44 97 GLU A O 1
ATOM 788 N N . ARG A 1 98 ? -3.583 10.826 13.514 1.00 92.69 98 ARG A N 1
ATOM 789 C CA . ARG A 1 98 ? -4.750 10.023 13.936 1.00 92.69 98 ARG A CA 1
ATOM 790 C C . ARG A 1 98 ? -5.978 10.238 13.053 1.00 92.69 98 ARG A C 1
ATOM 792 O O . ARG A 1 98 ? -6.765 9.309 12.889 1.00 92.69 98 ARG A O 1
ATOM 799 N N . ASP A 1 99 ? -6.102 11.430 12.478 1.00 93.06 99 ASP A N 1
ATOM 800 C CA . ASP A 1 99 ? -7.206 11.802 11.589 1.00 93.06 99 ASP A CA 1
ATOM 801 C C . ASP A 1 99 ? -7.032 11.218 10.179 1.00 93.06 99 ASP A C 1
ATOM 803 O O . ASP A 1 99 ? -7.988 11.136 9.409 1.00 93.06 99 ASP A O 1
ATOM 807 N N . PHE A 1 100 ? -5.822 10.767 9.836 1.00 93.94 100 PHE A N 1
ATOM 808 C CA . PHE A 1 100 ? -5.555 10.085 8.580 1.00 93.94 100 PHE A CA 1
ATOM 809 C C . PHE A 1 100 ? -5.913 8.600 8.693 1.00 93.94 100 PHE A C 1
ATOM 811 O O . PHE A 1 100 ? -5.274 7.848 9.435 1.00 93.94 100 PHE A O 1
ATOM 818 N N . LEU A 1 101 ? -6.925 8.168 7.934 1.00 94.62 101 LEU A N 1
ATOM 819 C CA . LEU A 1 101 ? -7.489 6.810 7.980 1.00 94.62 101 LEU A CA 1
ATOM 820 C C . LEU A 1 101 ? -7.854 6.391 9.421 1.00 94.62 101 LEU A C 1
ATOM 822 O O . LEU A 1 101 ? -7.265 5.454 9.968 1.00 94.62 101 LEU A O 1
ATOM 826 N N . PRO A 1 102 ? -8.801 7.089 10.071 1.00 93.75 102 PRO A N 1
ATOM 827 C CA . PRO A 1 102 ? -9.077 6.929 11.501 1.00 93.75 102 PRO A CA 1
ATOM 828 C C . PRO A 1 102 ? -9.584 5.528 11.872 1.00 93.75 102 PRO A C 1
ATOM 830 O O . PRO A 1 102 ? -9.404 5.087 13.004 1.00 93.75 102 PRO A O 1
ATOM 833 N N . ASN A 1 103 ? -10.184 4.812 10.917 1.00 95.00 103 ASN A N 1
ATOM 834 C CA . ASN A 1 103 ? -10.752 3.480 11.122 1.00 95.00 103 ASN A CA 1
ATOM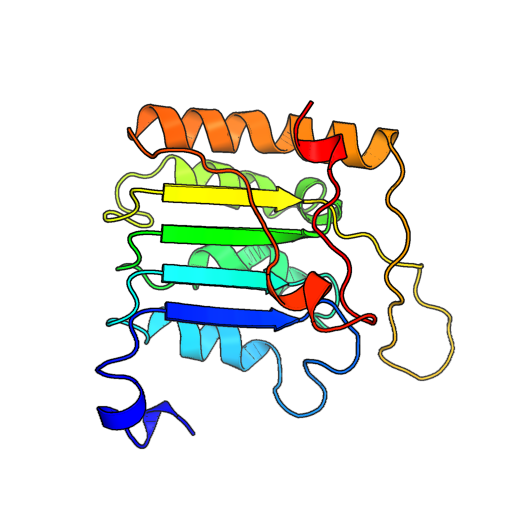 835 C C . ASN A 1 103 ? -9.793 2.337 10.760 1.00 95.00 103 ASN A C 1
ATOM 837 O O . ASN A 1 103 ? -10.186 1.170 10.856 1.00 95.00 103 ASN A O 1
ATOM 841 N N . LEU A 1 104 ? -8.562 2.645 10.337 1.00 97.12 104 LEU A N 1
ATOM 842 C CA . LEU A 1 104 ? -7.600 1.648 9.884 1.00 97.12 104 LEU A CA 1
ATOM 843 C C . LEU A 1 104 ? -7.200 0.725 11.041 1.00 97.12 104 LEU A C 1
ATOM 845 O O . LEU A 1 104 ? -6.747 1.177 12.086 1.00 97.12 104 LEU A O 1
ATOM 849 N N . LYS A 1 105 ? -7.362 -0.584 10.845 1.00 97.06 105 LYS A N 1
ATOM 850 C CA . LYS A 1 105 ? -7.024 -1.637 11.816 1.00 97.06 105 LYS A CA 1
ATOM 851 C C . LYS A 1 105 ? -5.916 -2.550 11.315 1.00 97.06 105 LYS A C 1
ATOM 853 O O . LYS A 1 105 ? -5.188 -3.115 12.127 1.00 97.06 105 LYS A O 1
ATOM 858 N N . ARG A 1 106 ? -5.808 -2.715 9.995 1.00 97.81 106 ARG A N 1
ATOM 859 C CA . ARG A 1 106 ? -4.861 -3.623 9.342 1.00 97.81 106 ARG A CA 1
ATOM 860 C C . ARG A 1 106 ? -4.157 -2.922 8.192 1.00 97.81 106 ARG A C 1
ATOM 862 O O . ARG A 1 106 ? -4.810 -2.302 7.351 1.00 97.81 106 ARG A O 1
ATOM 869 N N . LEU A 1 107 ? -2.840 -3.061 8.136 1.00 97.69 107 LEU A N 1
ATOM 870 C CA . LEU A 1 107 ? -2.013 -2.533 7.062 1.00 97.69 107 LEU A CA 1
ATOM 871 C C . LEU A 1 107 ? -1.105 -3.623 6.498 1.00 97.69 107 LEU A C 1
ATOM 873 O O . LEU A 1 107 ? -0.340 -4.239 7.228 1.00 97.69 107 LEU A O 1
ATOM 877 N N . SER A 1 108 ? -1.103 -3.775 5.181 1.00 96.31 108 SER A N 1
ATOM 878 C CA . SER A 1 108 ? 0.004 -4.387 4.450 1.00 96.31 108 SER A CA 1
ATOM 879 C C . SER A 1 108 ? 0.623 -3.322 3.559 1.00 96.31 108 SER A C 1
ATOM 881 O O . SER A 1 108 ? -0.097 -2.680 2.799 1.00 96.31 108 SER A O 1
ATOM 883 N N . PHE A 1 109 ? 1.935 -3.121 3.641 1.00 95.94 109 PHE A N 1
ATOM 884 C CA . PHE A 1 109 ? 2.634 -2.110 2.850 1.00 95.94 109 PHE A CA 1
ATOM 885 C C . PHE A 1 109 ? 3.942 -2.690 2.315 1.00 95.94 109 PHE A C 1
ATOM 887 O O . PHE A 1 109 ? 4.786 -3.135 3.091 1.00 95.94 109 PHE A O 1
ATOM 894 N N . VAL A 1 110 ? 4.096 -2.730 0.993 1.00 95.69 110 VAL A N 1
ATOM 895 C CA . VAL A 1 110 ? 5.265 -3.320 0.331 1.00 95.69 110 VAL A CA 1
ATOM 896 C C . VAL A 1 110 ? 5.706 -2.447 -0.835 1.00 95.69 110 VAL A C 1
ATOM 898 O O . VAL A 1 110 ? 4.877 -2.041 -1.646 1.00 95.69 110 VAL A O 1
ATOM 901 N N . LEU A 1 111 ? 7.009 -2.181 -0.942 1.00 95.12 111 LEU A N 1
ATOM 902 C CA . LEU A 1 111 ? 7.602 -1.434 -2.052 1.00 95.12 111 LEU A CA 1
ATOM 903 C C . LEU A 1 111 ? 8.639 -2.293 -2.785 1.00 95.12 111 LEU A C 1
ATOM 905 O O . LEU A 1 111 ? 9.843 -2.105 -2.632 1.00 95.12 111 LEU A O 1
ATOM 909 N N . ASP A 1 112 ? 8.160 -3.259 -3.565 1.00 93.88 112 ASP A N 1
ATOM 910 C CA . ASP A 1 112 ? 8.980 -4.264 -4.255 1.00 93.88 112 ASP A CA 1
ATOM 911 C C . ASP A 1 112 ? 8.928 -4.160 -5.789 1.00 93.88 112 ASP A C 1
ATOM 913 O O . ASP A 1 112 ? 9.633 -4.898 -6.486 1.00 93.88 112 ASP A O 1
ATOM 917 N N . LEU A 1 113 ? 8.091 -3.271 -6.337 1.00 92.19 113 LEU A N 1
ATOM 918 C CA . LEU A 1 113 ? 7.993 -3.092 -7.783 1.00 92.19 113 LEU A CA 1
ATOM 919 C C . LEU A 1 113 ? 9.193 -2.283 -8.295 1.00 92.19 113 LEU A C 1
ATOM 921 O O . LEU A 1 113 ? 9.589 -1.273 -7.711 1.00 92.19 113 LEU A O 1
ATOM 925 N N . ASP A 1 114 ? 9.755 -2.720 -9.415 1.00 90.50 114 ASP A N 1
ATOM 926 C CA . ASP A 1 114 ? 10.872 -2.056 -10.080 1.00 90.50 114 ASP A CA 1
ATOM 927 C C . ASP A 1 114 ? 10.735 -2.234 -11.594 1.00 90.50 114 ASP A C 1
ATOM 929 O O . ASP A 1 114 ? 10.238 -3.258 -12.073 1.00 90.50 114 ASP A O 1
ATOM 933 N N . TYR A 1 115 ? 11.152 -1.230 -12.355 1.00 86.88 115 TYR A N 1
ATOM 934 C CA . TYR A 1 115 ? 10.890 -1.142 -13.787 1.00 86.88 115 TYR A CA 1
ATOM 935 C C . TYR A 1 115 ? 12.182 -0.953 -14.585 1.00 86.88 115 TYR A C 1
ATOM 937 O O . TYR A 1 115 ? 13.164 -0.357 -14.128 1.00 86.88 115 TYR A O 1
ATOM 945 N N . GLU A 1 116 ? 12.201 -1.496 -15.801 1.00 84.69 116 GLU A N 1
ATOM 946 C CA . GLU A 1 116 ? 13.229 -1.171 -16.786 1.00 84.69 116 GLU A CA 1
ATOM 947 C C . GLU A 1 116 ? 13.152 0.332 -17.124 1.00 84.69 116 GLU A C 1
ATOM 949 O O . GLU A 1 116 ? 12.050 0.901 -17.161 1.00 84.69 116 GLU A O 1
ATOM 954 N N . PRO A 1 117 ? 14.300 1.000 -17.353 1.00 74.38 117 PRO A N 1
ATOM 955 C CA . PRO A 1 117 ? 14.312 2.369 -17.854 1.00 74.38 117 PRO A CA 1
ATOM 956 C C . PRO A 1 117 ? 13.463 2.476 -19.124 1.00 74.38 117 PRO A C 1
ATOM 958 O O . PRO A 1 117 ? 13.367 1.522 -19.894 1.00 74.38 117 PRO A O 1
ATOM 961 N N . ARG A 1 118 ? 12.845 3.637 -19.366 1.00 66.56 118 ARG A N 1
ATOM 962 C CA . ARG A 1 118 ? 12.125 3.857 -20.626 1.00 66.56 118 ARG A CA 1
ATOM 963 C C . ARG A 1 118 ? 13.098 3.718 -21.796 1.00 66.56 118 ARG A C 1
ATOM 965 O O . ARG A 1 118 ? 13.971 4.566 -21.959 1.00 66.56 118 ARG A O 1
ATOM 972 N N . ASP A 1 119 ? 12.885 2.716 -22.638 1.00 57.72 119 ASP A N 1
ATOM 973 C CA . ASP A 1 119 ? 13.445 2.728 -23.983 1.00 57.72 119 ASP A CA 1
ATOM 974 C C . ASP A 1 119 ? 12.736 3.806 -24.811 1.00 57.72 119 ASP A C 1
ATOM 976 O O . ASP A 1 119 ? 11.515 3.962 -24.746 1.00 57.72 119 ASP A O 1
ATOM 980 N N . ASN A 1 120 ? 13.500 4.537 -25.626 1.00 52.19 120 ASN A N 1
ATOM 981 C CA . ASN A 1 120 ? 13.022 5.613 -26.512 1.00 52.19 120 ASN A CA 1
ATOM 982 C C . ASN A 1 120 ? 12.013 5.149 -27.590 1.00 52.19 120 ASN A C 1
ATOM 984 O O . ASN A 1 120 ? 11.618 5.927 -28.458 1.00 52.19 120 ASN A O 1
ATOM 988 N N . SER A 1 121 ? 11.593 3.884 -27.573 1.00 49.06 121 SER A N 1
ATOM 989 C CA . SER A 1 121 ? 10.532 3.358 -28.424 1.00 49.06 121 SER A CA 1
ATOM 990 C C . SER A 1 121 ? 9.175 3.958 -28.047 1.00 49.06 121 SER A C 1
ATOM 992 O O . SER A 1 121 ? 8.773 3.940 -26.885 1.00 49.06 121 SER A O 1
ATOM 994 N N . PHE A 1 122 ? 8.447 4.455 -29.048 1.00 41.50 122 PHE A N 1
ATOM 995 C CA . PHE A 1 122 ? 7.083 4.972 -28.924 1.00 41.50 122 PHE A CA 1
ATOM 996 C C . PHE A 1 122 ? 6.153 3.949 -28.243 1.00 41.50 122 PHE A C 1
ATOM 998 O O . PHE A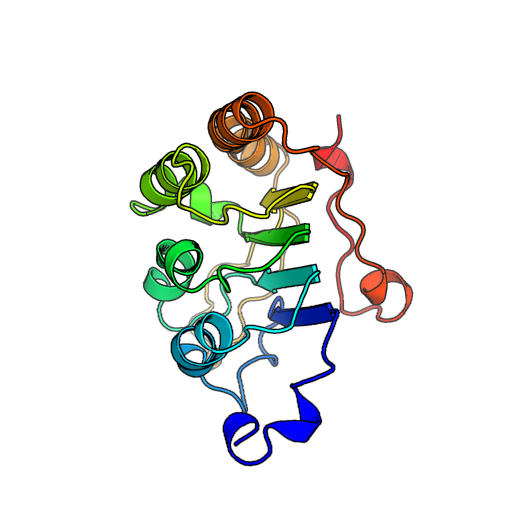 1 122 ? 5.615 3.044 -28.879 1.00 41.50 122 PHE A O 1
ATOM 1005 N N . GLY A 1 123 ? 5.952 4.089 -26.932 1.00 52.38 123 GLY A N 1
ATOM 1006 C CA . GLY A 1 123 ? 5.049 3.241 -26.162 1.00 52.38 123 GLY A CA 1
ATOM 1007 C C . GLY A 1 123 ? 5.171 3.451 -24.654 1.00 52.38 123 GLY A C 1
ATOM 1008 O O . GLY A 1 123 ? 6.257 3.616 -24.113 1.00 52.38 123 GLY A O 1
ATOM 1009 N N . ARG A 1 124 ? 4.038 3.395 -23.944 1.00 55.31 124 ARG A N 1
ATOM 1010 C CA . ARG A 1 124 ? 3.931 3.527 -22.472 1.00 55.31 124 ARG A CA 1
ATOM 1011 C C . ARG A 1 124 ? 4.451 2.294 -21.703 1.00 55.31 124 ARG A C 1
ATOM 1013 O O . ARG A 1 124 ? 4.042 2.051 -20.572 1.00 55.31 124 ARG A O 1
ATOM 1020 N N . LYS A 1 125 ? 5.297 1.465 -22.319 1.00 60.84 125 LYS A N 1
ATOM 1021 C CA . LYS A 1 125 ? 5.629 0.126 -21.821 1.00 60.84 125 LYS A CA 1
ATOM 1022 C C . LYS A 1 125 ? 6.868 0.148 -20.926 1.00 60.84 125 LYS A C 1
ATOM 1024 O O . LYS A 1 125 ? 7.944 -0.225 -21.368 1.00 60.84 125 LYS A O 1
ATOM 1029 N N . LYS A 1 126 ? 6.717 0.562 -19.661 1.00 72.44 126 LYS A N 1
ATOM 1030 C CA . LYS A 1 126 ? 7.706 0.207 -18.629 1.00 72.44 126 LYS A CA 1
ATOM 1031 C C . LYS A 1 126 ? 7.524 -1.276 -18.306 1.00 72.44 126 LYS A C 1
ATOM 1033 O O . LYS A 1 126 ? 6.444 -1.689 -17.880 1.00 72.44 126 LYS A O 1
ATOM 1038 N N . LYS A 1 127 ? 8.551 -2.080 -18.564 1.00 77.81 127 LYS A N 1
ATOM 1039 C CA . LYS A 1 127 ? 8.536 -3.510 -18.260 1.00 77.81 127 LYS A CA 1
ATOM 1040 C C . LYS A 1 127 ? 8.962 -3.710 -16.813 1.00 77.81 127 LYS A C 1
ATOM 1042 O O . LYS A 1 127 ? 9.960 -3.137 -16.382 1.00 77.81 127 LYS A O 1
ATOM 1047 N N . LEU A 1 128 ? 8.192 -4.489 -16.059 1.00 81.62 128 LEU A N 1
ATOM 1048 C CA . LEU A 1 128 ? 8.567 -4.854 -14.698 1.00 81.62 128 LEU A CA 1
ATOM 1049 C C . LEU A 1 128 ? 9.847 -5.700 -14.752 1.00 81.62 128 LEU A C 1
ATOM 1051 O O . LEU A 1 128 ? 9.917 -6.660 -15.523 1.00 81.62 128 LEU A O 1
ATOM 1055 N N . LYS A 1 129 ? 10.838 -5.358 -13.932 1.00 86.56 129 LYS A N 1
ATOM 1056 C CA . LYS A 1 129 ? 12.076 -6.129 -13.785 1.00 86.56 129 LYS A CA 1
ATOM 1057 C C . LYS A 1 129 ? 12.199 -6.692 -12.377 1.00 86.56 129 LYS A C 1
ATOM 1059 O O . LYS A 1 129 ? 11.483 -6.306 -11.451 1.00 86.56 129 LYS A O 1
ATOM 1064 N N . THR A 1 130 ? 13.136 -7.616 -12.216 1.00 87.88 130 THR A N 1
ATOM 1065 C CA . THR A 1 130 ? 13.521 -8.100 -10.893 1.00 87.88 130 THR A CA 1
ATOM 1066 C C . THR A 1 130 ? 14.245 -6.990 -10.143 1.00 87.88 130 THR A C 1
ATOM 1068 O O . THR A 1 130 ? 15.251 -6.464 -10.618 1.00 87.88 130 THR A O 1
ATOM 1071 N N . ILE A 1 131 ? 13.729 -6.650 -8.966 1.00 91.00 131 ILE A N 1
ATOM 1072 C CA . ILE A 1 131 ? 14.339 -5.673 -8.072 1.00 91.00 131 ILE A CA 1
ATOM 1073 C C . ILE A 1 131 ? 15.635 -6.234 -7.476 1.00 91.00 131 ILE A C 1
ATOM 1075 O O . ILE A 1 131 ? 15.702 -7.404 -7.069 1.00 91.00 131 ILE A O 1
ATOM 1079 N N . SER A 1 132 ? 16.670 -5.395 -7.434 1.00 92.81 132 SER A N 1
ATOM 1080 C CA . SER A 1 132 ? 17.941 -5.755 -6.805 1.00 92.81 132 SER A CA 1
ATOM 1081 C C . SER A 1 132 ? 17.775 -5.900 -5.289 1.00 92.81 132 SER A C 1
ATOM 1083 O O . SER A 1 132 ? 16.978 -5.192 -4.676 1.00 92.81 132 SER A O 1
ATOM 1085 N N . GLU A 1 133 ? 18.541 -6.798 -4.671 1.00 92.69 133 GLU A N 1
ATOM 1086 C CA . GLU A 1 133 ? 18.480 -7.023 -3.220 1.00 92.69 133 GLU A CA 1
ATOM 1087 C C . GLU A 1 133 ? 18.831 -5.759 -2.425 1.00 92.69 133 GLU A C 1
ATOM 1089 O O . GLU A 1 133 ? 18.142 -5.422 -1.468 1.00 92.69 133 GLU A O 1
ATOM 1094 N N . HIS A 1 134 ? 19.825 -4.998 -2.892 1.00 92.94 134 HIS A N 1
ATOM 1095 C CA . HIS A 1 134 ? 20.191 -3.711 -2.305 1.00 92.94 134 HIS A CA 1
ATOM 1096 C C . HIS A 1 134 ? 19.023 -2.716 -2.328 1.00 92.94 134 HIS A C 1
ATOM 1098 O O . HIS A 1 134 ? 18.683 -2.135 -1.304 1.00 92.94 134 HIS A O 1
ATOM 1104 N N . THR A 1 135 ? 18.367 -2.538 -3.481 1.00 94.25 135 THR A N 1
ATOM 1105 C CA . THR A 1 135 ? 17.221 -1.619 -3.605 1.00 94.25 135 THR A CA 1
ATOM 1106 C C . THR A 1 135 ? 16.026 -2.079 -2.774 1.00 94.25 135 THR A C 1
ATOM 1108 O O . THR A 1 135 ? 15.344 -1.248 -2.181 1.00 94.25 135 THR A O 1
ATOM 1111 N N . LEU A 1 136 ? 15.780 -3.389 -2.705 1.00 95.06 136 LEU A N 1
ATOM 1112 C CA . LEU A 1 136 ? 14.720 -3.953 -1.873 1.00 95.06 136 LEU A CA 1
ATOM 1113 C C . LEU A 1 136 ? 14.984 -3.684 -0.385 1.00 95.06 136 LEU A C 1
ATOM 1115 O O . LEU A 1 136 ? 14.080 -3.258 0.330 1.00 95.06 136 LEU A O 1
ATOM 1119 N N . HIS A 1 137 ? 16.228 -3.875 0.062 1.00 94.50 137 HIS A N 1
ATOM 1120 C CA . HIS A 1 137 ? 16.649 -3.588 1.431 1.00 94.50 137 HIS A CA 1
ATOM 1121 C C . HIS A 1 137 ? 16.508 -2.096 1.772 1.00 94.50 137 HIS A C 1
ATOM 1123 O O . HIS A 1 137 ? 15.946 -1.758 2.811 1.00 94.50 137 HIS A O 1
ATOM 1129 N N . GLU A 1 138 ? 16.955 -1.194 0.891 1.00 95.44 138 GLU A N 1
ATOM 1130 C CA . GLU A 1 138 ? 16.761 0.257 1.057 1.00 95.44 138 GLU A CA 1
ATOM 1131 C C . GLU A 1 138 ? 15.278 0.628 1.174 1.00 95.44 138 GLU A C 1
ATOM 1133 O O . GLU A 1 138 ? 14.889 1.391 2.058 1.00 95.44 138 GLU A O 1
ATOM 1138 N N . ALA A 1 139 ? 14.438 0.089 0.285 1.00 95.75 139 ALA A N 1
ATOM 1139 C CA . ALA A 1 139 ? 13.012 0.383 0.277 1.00 95.75 139 ALA A CA 1
ATOM 1140 C C . ALA A 1 139 ? 12.314 -0.130 1.542 1.00 95.75 139 ALA A C 1
ATOM 1142 O O . ALA A 1 139 ? 11.445 0.556 2.084 1.00 95.75 139 ALA A O 1
ATOM 1143 N N . ARG A 1 140 ? 12.722 -1.302 2.039 1.00 94.88 140 ARG A N 1
ATOM 1144 C CA . ARG A 1 140 ? 12.245 -1.859 3.306 1.00 94.88 140 ARG A CA 1
ATOM 1145 C C . ARG A 1 140 ? 12.639 -0.975 4.485 1.00 94.88 140 ARG A C 1
ATOM 1147 O O . ARG A 1 140 ? 11.756 -0.589 5.244 1.00 94.88 140 ARG A O 1
ATOM 1154 N N . ALA A 1 141 ? 13.918 -0.615 4.599 1.00 95.50 141 ALA A N 1
ATOM 1155 C CA . ALA A 1 141 ? 14.412 0.249 5.671 1.00 95.50 141 ALA A CA 1
ATOM 1156 C C . ALA A 1 141 ? 13.679 1.602 5.683 1.00 95.50 141 ALA A C 1
ATOM 1158 O O . ALA A 1 141 ? 13.250 2.087 6.724 1.00 95.50 141 ALA A O 1
ATOM 1159 N N . ALA A 1 142 ? 13.425 2.181 4.507 1.00 96.31 142 ALA A N 1
ATOM 1160 C CA . ALA A 1 142 ? 12.663 3.422 4.395 1.00 96.31 142 ALA A CA 1
ATOM 1161 C C . ALA A 1 142 ? 11.192 3.298 4.847 1.00 96.31 142 ALA A C 1
ATOM 1163 O O . ALA A 1 142 ? 10.595 4.317 5.196 1.00 96.31 142 ALA A O 1
ATOM 1164 N N . CYS A 1 143 ? 10.611 2.090 4.855 1.00 96.31 143 CYS A N 1
ATOM 1165 C CA . CYS A 1 143 ? 9.268 1.822 5.382 1.00 96.31 143 CYS A CA 1
ATOM 1166 C C . CYS A 1 143 ? 9.226 1.649 6.907 1.00 96.31 143 CYS A C 1
ATOM 1168 O O . CYS A 1 143 ? 8.137 1.736 7.470 1.00 96.31 143 CYS A O 1
ATOM 1170 N N . GLU A 1 144 ? 10.356 1.437 7.589 1.00 96.06 144 GLU A N 1
ATOM 1171 C CA . GLU A 1 144 ? 10.381 1.225 9.046 1.00 96.06 144 GLU A CA 1
ATOM 1172 C C . GLU A 1 144 ? 9.718 2.370 9.830 1.00 96.06 144 GLU A C 1
ATOM 1174 O O . GLU A 1 144 ? 8.824 2.074 10.624 1.00 96.06 144 GLU A O 1
ATOM 1179 N N . PRO A 1 145 ? 9.993 3.663 9.549 1.00 96.62 145 PRO A N 1
ATOM 1180 C CA . PRO A 1 145 ? 9.317 4.759 10.247 1.00 96.62 145 PRO A CA 1
ATOM 1181 C C . PRO A 1 145 ? 7.796 4.769 10.035 1.00 96.62 145 PRO A C 1
ATOM 1183 O O . PRO A 1 145 ? 7.035 5.136 10.929 1.00 96.62 145 PRO A O 1
ATOM 1186 N N . LEU A 1 146 ? 7.332 4.349 8.851 1.00 96.81 146 LEU A N 1
ATOM 1187 C CA . LEU A 1 146 ? 5.903 4.211 8.562 1.00 96.81 146 LEU A CA 1
ATOM 1188 C C . LEU A 1 146 ? 5.300 3.081 9.402 1.00 96.81 146 LEU A C 1
ATOM 1190 O O . LEU A 1 146 ? 4.231 3.254 9.986 1.00 96.81 146 LEU A O 1
ATOM 1194 N N . PHE A 1 147 ? 5.980 1.938 9.493 1.00 96.88 147 PHE A N 1
ATOM 1195 C CA . PHE A 1 147 ? 5.532 0.809 10.304 1.00 96.88 147 PHE A CA 1
ATOM 1196 C C . PHE A 1 147 ? 5.493 1.136 11.796 1.00 96.88 147 PHE A C 1
ATOM 1198 O O . PHE A 1 147 ? 4.503 0.816 12.453 1.00 96.88 147 PHE A O 1
ATOM 1205 N N . GLU A 1 148 ? 6.499 1.837 12.315 1.00 97.06 148 GLU A N 1
ATOM 1206 C CA . GLU A 1 148 ? 6.505 2.327 13.695 1.00 97.06 148 GLU A CA 1
ATOM 1207 C C . GLU A 1 148 ? 5.326 3.275 13.959 1.00 97.06 148 GLU A C 1
ATOM 1209 O O . GLU A 1 148 ? 4.594 3.101 14.935 1.00 97.06 148 GLU A O 1
ATOM 1214 N N . ALA A 1 149 ? 5.077 4.242 13.067 1.00 96.44 149 ALA A N 1
ATOM 1215 C CA . ALA A 1 149 ? 3.950 5.171 13.187 1.00 96.44 149 ALA A CA 1
ATOM 1216 C C . ALA A 1 149 ? 2.593 4.444 13.237 1.00 96.44 149 ALA A C 1
ATOM 1218 O O . ALA A 1 149 ? 1.723 4.766 14.049 1.00 96.44 149 ALA A O 1
ATOM 1219 N N . VAL A 1 150 ? 2.433 3.422 12.397 1.00 96.00 150 VAL A N 1
ATOM 1220 C CA . VAL A 1 150 ? 1.232 2.584 12.308 1.00 96.00 150 VAL A CA 1
ATOM 1221 C C . VAL A 1 150 ? 1.052 1.735 13.571 1.00 96.00 150 VAL A C 1
ATOM 1223 O O . VAL A 1 150 ? -0.038 1.708 14.148 1.00 96.00 150 VAL A O 1
ATOM 1226 N N . GLN A 1 151 ? 2.117 1.100 14.061 1.00 96.44 151 GLN A N 1
ATOM 1227 C CA . GLN A 1 151 ? 2.086 0.314 15.298 1.00 96.44 151 GLN A CA 1
ATOM 1228 C C . GLN A 1 151 ? 1.782 1.175 16.527 1.00 96.44 151 GLN A C 1
ATOM 1230 O O . GLN A 1 151 ? 0.982 0.771 17.370 1.00 96.44 151 GLN A O 1
ATOM 1235 N N . ASN A 1 152 ? 2.329 2.392 16.599 1.00 96.44 152 ASN A N 1
ATOM 1236 C CA . ASN A 1 152 ? 2.039 3.353 17.669 1.00 96.44 152 ASN A CA 1
ATOM 1237 C C . ASN A 1 152 ? 0.555 3.760 17.723 1.00 96.44 152 ASN A C 1
ATOM 1239 O O . ASN A 1 152 ? 0.058 4.183 18.769 1.00 96.44 152 ASN A O 1
ATOM 1243 N N . ARG A 1 153 ? -0.176 3.609 16.613 1.00 96.06 153 ARG A N 1
ATOM 1244 C CA . ARG A 1 153 ? -1.633 3.798 16.537 1.00 96.06 153 ARG A CA 1
ATOM 1245 C C . ARG A 1 153 ? -2.436 2.533 16.863 1.00 96.06 153 ARG A C 1
ATOM 1247 O O . ARG A 1 153 ? -3.662 2.581 16.832 1.00 96.06 153 ARG A O 1
ATOM 1254 N N . GLY A 1 154 ? -1.777 1.417 17.181 1.00 96.06 154 GLY A N 1
ATOM 1255 C CA . GLY A 1 154 ? -2.413 0.127 17.464 1.00 96.06 154 GLY A CA 1
ATOM 1256 C C . GLY A 1 154 ? -2.885 -0.625 16.216 1.00 96.06 154 GLY A C 1
ATOM 1257 O O . GLY A 1 154 ? -3.730 -1.512 16.319 1.00 96.06 154 GLY A O 1
ATOM 1258 N N . ILE A 1 155 ? -2.373 -0.268 15.037 1.00 97.62 155 ILE A N 1
ATOM 1259 C CA . ILE A 1 155 ? -2.748 -0.885 13.763 1.00 97.62 155 ILE A CA 1
ATOM 1260 C C . ILE A 1 155 ? -1.878 -2.127 13.541 1.00 97.62 155 ILE A C 1
ATOM 1262 O O . ILE A 1 155 ? -0.656 -2.088 13.691 1.00 97.62 155 ILE A O 1
ATOM 1266 N N . VAL A 1 156 ? -2.507 -3.240 13.163 1.00 97.56 156 VAL A N 1
ATOM 1267 C CA . VAL A 1 156 ? -1.823 -4.514 12.919 1.00 97.56 156 VAL A CA 1
ATOM 1268 C C . VAL A 1 156 ? -1.169 -4.496 11.541 1.00 97.56 156 VAL A C 1
ATOM 1270 O O . VAL A 1 156 ? -1.839 -4.264 10.534 1.00 97.56 156 VAL A O 1
ATOM 1273 N N . ILE A 1 157 ? 0.129 -4.786 11.483 1.00 96.38 157 ILE A N 1
ATOM 1274 C CA . ILE A 1 157 ? 0.836 -4.984 10.216 1.00 96.38 157 ILE A CA 1
ATOM 1275 C C . ILE A 1 157 ? 0.672 -6.444 9.784 1.00 96.38 157 ILE A C 1
ATOM 1277 O O . ILE A 1 157 ? 1.022 -7.364 10.520 1.00 96.38 157 ILE A O 1
ATOM 1281 N N . GLU A 1 158 ? 0.142 -6.655 8.583 1.00 94.81 158 GLU A N 1
ATOM 1282 C CA . GLU A 1 158 ? -0.094 -7.968 7.988 1.00 94.81 158 GLU A CA 1
ATOM 1283 C C . GLU A 1 158 ? 0.811 -8.193 6.775 1.00 94.81 158 GLU A C 1
ATOM 1285 O O . GLU A 1 158 ? 1.110 -7.270 6.010 1.00 94.81 158 GLU A O 1
ATOM 1290 N N . ARG A 1 159 ? 1.179 -9.457 6.544 1.00 91.12 159 ARG A N 1
ATOM 1291 C CA . ARG A 1 159 ? 1.878 -9.862 5.321 1.00 91.12 159 ARG A CA 1
ATOM 1292 C C . ARG A 1 159 ? 1.000 -9.602 4.102 1.00 91.12 159 ARG A C 1
ATOM 1294 O O . ARG A 1 159 ? -0.189 -9.922 4.102 1.00 91.12 159 ARG A O 1
ATOM 1301 N N . LEU A 1 160 ? 1.606 -9.061 3.050 1.00 90.25 160 LEU A N 1
ATOM 1302 C CA . LEU A 1 160 ? 0.929 -8.906 1.774 1.00 90.25 160 LEU A CA 1
ATOM 1303 C C . LEU A 1 160 ? 1.048 -10.200 0.968 1.00 90.25 160 LEU A C 1
ATOM 1305 O O . LEU A 1 160 ? 2.153 -10.635 0.660 1.00 90.25 160 LEU A O 1
ATOM 1309 N N . TYR A 1 161 ? -0.093 -10.766 0.591 1.00 87.75 161 TYR A N 1
ATOM 1310 C CA . TYR A 1 161 ? -0.180 -11.859 -0.369 1.00 87.75 161 TYR A CA 1
ATOM 1311 C C . TYR A 1 161 ? -1.000 -11.414 -1.576 1.00 87.75 161 TYR A C 1
ATOM 1313 O O . TYR A 1 161 ? -2.040 -10.761 -1.421 1.00 87.75 161 TYR A O 1
ATOM 1321 N N . ASP A 1 162 ? -0.515 -11.751 -2.765 1.00 83.75 162 ASP A N 1
ATOM 1322 C CA . ASP A 1 162 ? -1.173 -11.443 -4.024 1.00 83.75 162 ASP A CA 1
ATOM 1323 C C . ASP A 1 162 ? -1.831 -12.707 -4.597 1.00 83.75 162 ASP A C 1
ATOM 1325 O O . ASP A 1 162 ? -1.192 -13.516 -5.250 1.00 83.75 162 ASP A O 1
ATOM 1329 N N . GLU A 1 163 ? -3.129 -12.862 -4.340 1.00 85.88 163 GLU A N 1
ATOM 1330 C CA . GLU A 1 163 ? -3.930 -14.018 -4.783 1.00 85.88 163 GLU A CA 1
ATOM 1331 C C . GLU A 1 163 ? -4.016 -14.117 -6.318 1.00 85.88 163 GLU A C 1
ATOM 1333 O O . GLU A 1 163 ? -4.154 -15.196 -6.880 1.00 85.88 163 GLU A O 1
ATOM 1338 N N . TRP A 1 164 ? -3.914 -12.989 -7.026 1.00 82.06 164 TRP A N 1
ATOM 1339 C CA . TRP A 1 164 ? -4.122 -12.948 -8.476 1.00 82.06 164 TRP A CA 1
ATOM 1340 C C . TRP A 1 164 ? -2.883 -13.363 -9.266 1.00 82.06 164 TRP A C 1
ATOM 1342 O O . TRP A 1 164 ? -2.999 -13.723 -10.437 1.00 82.06 164 TRP A O 1
ATOM 1352 N N . SER A 1 165 ? -1.694 -13.295 -8.667 1.00 82.56 165 SER A N 1
ATOM 1353 C CA . SER A 1 165 ? -0.473 -13.816 -9.295 1.00 82.56 165 SER A CA 1
ATOM 1354 C C . SER A 1 165 ? -0.420 -15.336 -9.344 1.00 82.56 165 SER A C 1
ATOM 1356 O O . SER A 1 165 ? 0.266 -15.865 -10.214 1.00 82.56 165 SER A O 1
ATOM 1358 N N . ASP A 1 166 ? -1.190 -16.034 -8.508 1.00 85.44 166 ASP A N 1
ATOM 1359 C CA . ASP A 1 166 ? -1.354 -17.486 -8.634 1.00 85.44 166 ASP A CA 1
ATOM 1360 C C . ASP A 1 166 ? -2.172 -17.850 -9.880 1.00 85.44 166 ASP A C 1
ATOM 1362 O O . ASP A 1 166 ? -1.895 -18.836 -10.563 1.00 85.44 166 ASP A O 1
ATOM 1366 N N . GLU A 1 167 ? -3.181 -17.035 -10.196 1.00 84.25 167 GLU A N 1
ATOM 1367 C CA . GLU A 1 167 ? -4.116 -17.282 -11.297 1.00 84.25 167 GLU A CA 1
ATOM 1368 C C . GLU A 1 167 ? -3.614 -16.746 -12.643 1.00 84.25 167 GLU A C 1
ATOM 1370 O O . GLU A 1 167 ? -4.004 -17.234 -13.707 1.00 84.25 167 GLU A O 1
ATOM 1375 N N . CYS A 1 168 ? -2.753 -15.726 -12.625 1.00 80.06 168 CYS A N 1
ATOM 1376 C CA . CYS A 1 168 ? -2.365 -14.988 -13.815 1.00 80.06 168 CYS A CA 1
ATOM 1377 C C . CYS A 1 168 ? -0.842 -14.891 -13.942 1.00 80.06 168 CYS A C 1
ATOM 1379 O O . CYS A 1 168 ? -0.208 -14.052 -13.311 1.00 80.06 168 CYS A O 1
ATOM 1381 N N . GLN A 1 169 ? -0.265 -15.690 -14.846 1.00 76.31 169 GLN A N 1
ATOM 1382 C CA . GLN A 1 169 ? 1.191 -15.799 -15.050 1.00 76.31 169 GLN A CA 1
ATOM 1383 C C . GLN A 1 169 ? 1.890 -14.478 -15.397 1.00 76.31 169 GLN A C 1
ATOM 1385 O O . GLN A 1 169 ? 3.095 -14.341 -15.195 1.00 76.31 169 GLN A O 1
ATOM 1390 N N . ILE A 1 170 ? 1.161 -13.505 -15.953 1.00 75.19 170 ILE A N 1
ATOM 1391 C CA . ILE A 1 170 ? 1.730 -12.186 -16.242 1.00 75.19 170 ILE A CA 1
ATOM 1392 C C . ILE A 1 170 ? 1.900 -11.348 -14.970 1.00 75.19 170 ILE A C 1
ATOM 1394 O O . ILE A 1 170 ? 2.706 -10.424 -14.969 1.00 75.19 170 ILE A O 1
ATOM 1398 N N . LEU A 1 171 ? 1.173 -11.640 -13.890 1.00 78.62 171 LEU A N 1
ATOM 1399 C CA . LEU A 1 171 ? 1.242 -10.910 -12.628 1.00 78.62 171 LEU A CA 1
ATOM 1400 C C . LEU A 1 171 ? 2.327 -11.530 -11.743 1.00 78.62 171 LEU A C 1
ATOM 1402 O O . LEU A 1 171 ? 2.406 -12.742 -11.580 1.00 78.62 171 LEU A O 1
ATOM 1406 N N . ARG A 1 172 ? 3.185 -10.691 -11.164 1.00 80.56 172 ARG A N 1
ATOM 1407 C CA . ARG A 1 172 ? 4.278 -11.148 -10.298 1.00 80.56 172 ARG A CA 1
ATOM 1408 C C . ARG A 1 172 ? 3.793 -11.229 -8.854 1.00 80.56 172 ARG A C 1
ATOM 1410 O O . ARG A 1 172 ? 3.209 -10.256 -8.384 1.00 80.56 172 ARG A O 1
ATOM 1417 N N . GLN A 1 173 ? 4.111 -12.309 -8.139 1.00 86.50 173 GLN A N 1
ATOM 1418 C CA . GLN A 1 173 ? 3.911 -12.390 -6.686 1.00 86.50 173 GLN A CA 1
ATOM 1419 C C . GLN A 1 173 ? 4.675 -11.273 -5.961 1.00 86.50 173 GLN A C 1
ATOM 1421 O O . GLN A 1 173 ? 5.632 -10.709 -6.504 1.00 86.50 173 GLN A O 1
ATOM 1426 N N . VAL A 1 174 ? 4.235 -10.924 -4.753 1.00 87.50 174 VAL A N 1
ATOM 1427 C CA . VAL A 1 174 ? 5.024 -10.104 -3.819 1.00 87.50 174 VAL A CA 1
ATOM 1428 C C . VAL A 1 174 ? 6.400 -10.745 -3.618 1.00 87.50 174 VAL A C 1
ATOM 1430 O O . VAL A 1 174 ? 6.492 -11.962 -3.499 1.00 87.50 174 VAL A O 1
ATOM 1433 N N . ASP A 1 175 ? 7.470 -9.950 -3.628 1.00 86.31 175 ASP A N 1
ATOM 1434 C CA . ASP A 1 175 ? 8.828 -10.467 -3.429 1.00 86.31 175 ASP A CA 1
ATOM 1435 C C . ASP A 1 175 ? 9.000 -10.999 -1.994 1.00 86.31 175 ASP A C 1
ATOM 1437 O O . ASP A 1 175 ? 9.013 -10.228 -1.033 1.00 86.31 175 ASP A O 1
ATOM 1441 N N . ASP A 1 176 ? 9.143 -12.320 -1.844 1.00 83.38 176 ASP A N 1
ATOM 1442 C CA . ASP A 1 176 ? 9.214 -12.993 -0.537 1.00 83.38 176 ASP A CA 1
ATOM 1443 C C . ASP A 1 176 ? 10.389 -12.514 0.331 1.00 83.38 176 ASP A C 1
ATOM 1445 O O . ASP A 1 176 ? 10.320 -12.566 1.561 1.00 83.38 176 ASP A O 1
ATOM 1449 N N . ARG A 1 177 ? 11.451 -11.971 -0.287 1.00 86.62 177 ARG A N 1
ATOM 1450 C CA . ARG A 1 177 ? 12.601 -11.382 0.425 1.00 86.62 177 ARG A CA 1
ATOM 1451 C C . ARG A 1 177 ? 12.231 -10.117 1.207 1.00 86.62 177 ARG A C 1
ATOM 1453 O O . ARG A 1 177 ? 13.010 -9.658 2.037 1.00 86.62 177 ARG A O 1
ATOM 1460 N N . TRP A 1 178 ? 11.042 -9.551 0.986 1.00 86.06 178 TRP A N 1
ATOM 1461 C CA . TRP A 1 178 ? 10.520 -8.454 1.802 1.00 86.06 178 TRP A CA 1
ATOM 1462 C C . TRP A 1 178 ? 10.274 -8.868 3.264 1.00 86.06 178 TRP A C 1
ATOM 1464 O O . TRP A 1 178 ? 10.271 -8.015 4.149 1.00 86.06 178 TRP A O 1
ATOM 1474 N N . LEU A 1 179 ? 10.084 -10.168 3.532 1.00 70.88 179 LEU A N 1
ATOM 1475 C CA . LEU A 1 179 ? 9.597 -10.695 4.812 1.00 70.88 179 LEU A CA 1
ATOM 1476 C C . LEU A 1 179 ? 10.678 -11.219 5.781 1.00 70.88 179 LEU A C 1
ATOM 1478 O O . LEU A 1 179 ? 10.290 -11.803 6.793 1.00 70.88 179 LEU A O 1
ATOM 1482 N N . CYS A 1 180 ? 11.977 -11.044 5.492 1.00 53.38 180 CYS A N 1
ATOM 1483 C CA . CYS A 1 180 ? 13.074 -11.586 6.318 1.00 53.38 180 CYS A CA 1
ATOM 1484 C C . CYS A 1 180 ? 13.003 -11.170 7.791 1.00 53.38 180 CYS A C 1
ATOM 1486 O O . CYS A 1 180 ? 12.842 -9.949 8.030 1.00 53.38 180 CYS A O 1
#

pLDDT: mean 84.91, std 12.63, range [41.5, 97.81]

Organism: NCBI:txid656916

Sequence (180 aa):
MSLALPHLIENLTTLNLRSTHCLDFHCLHESMIQQFLPQLTGPETLKLSIGEVFTDEFRLHTLHKWLPPNISTLRFRGPASLTKSTGWNNWVQAFTERDFLPNLKRLSFVLDLDYEPRDNSFGRKKKLKTISEHTLHEARAACEPLFEAVQNRGIVIERLYDEWSDECQILRQVDDRWLC

Radius of gyration: 16.06 Å; chains: 1; bounding box: 47×32×47 Å